Protein AF-A0A1A8QJS5-F1 (afdb_monomer_lite)

Secondary structure (DSSP, 8-state):
-TTSTT--TT----EEE--EEEE--SSS-B--SS-GGGPEEETTTTEEESBS-SEEEEEEETTT--EEEEEEE--B----SEESTTPPP--BGGGTB--B-TTEEEEE-TTSTT-EEE-TTPPSS-EEEEEEESTT--S--S-STTSB-

Sequence (149 aa):
SAYHPSVSDLDYRVLLRFPQRVKNQGTADFLPIKPRYEWEWHSCHQHYHSMEAFSNYDLLDISTGQKVAEGHKASFCLEDTSCDPGVRRRFACTAHTQGLGPGCYDTYHANIDCQWIDITDVPPGDYILKVTVNPSQLVQESDFSNNEL

Organism: NCBI:txid451742

Radius of gyration: 16.81 Å; chains: 1; bounding box: 41×31×54 Å

Structure (mmCIF, N/CA/C/O backbone):
data_AF-A0A1A8QJS5-F1
#
_entry.id   AF-A0A1A8QJS5-F1
#
loop_
_atom_site.group_PDB
_atom_site.id
_atom_site.type_symbol
_atom_site.label_atom_id
_atom_site.label_alt_id
_atom_site.label_comp_id
_atom_site.label_asym_id
_atom_site.label_entity_id
_atom_site.label_seq_id
_atom_site.pdbx_PDB_ins_code
_atom_site.Cartn_x
_atom_site.Cartn_y
_atom_site.Cartn_z
_atom_site.occupancy
_atom_site.B_iso_or_equiv
_atom_site.auth_seq_id
_atom_site.auth_comp_id
_atom_site.auth_asym_id
_atom_site.auth_atom_id
_atom_site.pdbx_PDB_model_num
ATOM 1 N N . SER A 1 1 ? -5.144 -3.805 24.467 1.00 51.84 1 SER A N 1
ATOM 2 C CA . SER A 1 1 ? -3.978 -3.649 23.566 1.00 51.84 1 SER A CA 1
ATOM 3 C C . SER A 1 1 ? -3.015 -4.823 23.690 1.00 51.84 1 SER A C 1
ATOM 5 O O . SER A 1 1 ? -2.660 -5.200 24.802 1.00 51.84 1 SER A O 1
ATOM 7 N N . ALA A 1 2 ? -2.566 -5.380 22.558 1.00 54.47 2 ALA A N 1
ATOM 8 C CA . ALA A 1 2 ? -1.638 -6.521 22.476 1.00 54.47 2 ALA A CA 1
ATOM 9 C C . ALA A 1 2 ? -0.246 -6.265 23.097 1.00 54.47 2 ALA A C 1
ATOM 11 O O . ALA A 1 2 ? 0.527 -7.198 23.288 1.00 54.47 2 ALA A O 1
ATOM 12 N N . TYR A 1 3 ? 0.065 -5.009 23.423 1.00 55.19 3 TYR A N 1
ATOM 13 C CA . TYR A 1 3 ? 1.300 -4.606 24.101 1.00 55.19 3 TYR A CA 1
ATOM 14 C C . TYR A 1 3 ? 1.136 -4.480 25.620 1.00 55.19 3 TYR A C 1
ATOM 16 O O . TYR A 1 3 ? 2.059 -4.044 26.308 1.00 55.19 3 TYR A O 1
ATOM 24 N N . HIS A 1 4 ? -0.039 -4.819 26.160 1.00 57.97 4 HIS A N 1
ATOM 25 C CA . HIS A 1 4 ? -0.268 -4.742 27.593 1.00 57.97 4 HIS A CA 1
ATOM 26 C C . HIS A 1 4 ? 0.385 -5.947 28.294 1.00 57.97 4 HIS A C 1
ATOM 28 O O . HIS A 1 4 ? 0.189 -7.082 27.867 1.00 57.97 4 HIS A O 1
ATOM 34 N N . PRO A 1 5 ? 1.123 -5.753 29.398 1.00 54.19 5 PRO A N 1
ATOM 35 C CA . PRO A 1 5 ? 1.849 -6.831 30.083 1.00 54.19 5 PRO A CA 1
ATOM 36 C C . PRO A 1 5 ? 0.957 -7.901 30.747 1.00 54.19 5 PRO A C 1
ATOM 38 O O . PRO A 1 5 ? 1.471 -8.802 31.400 1.00 54.19 5 PRO A O 1
ATOM 41 N N . SER A 1 6 ? -0.367 -7.810 30.604 1.00 63.56 6 SER A N 1
ATOM 42 C CA . SER A 1 6 ? -1.361 -8.701 31.213 1.00 63.56 6 SER A CA 1
ATOM 43 C C . SER A 1 6 ? -2.110 -9.576 30.202 1.00 63.56 6 SER A C 1
ATOM 45 O O . SER A 1 6 ? -3.181 -10.074 30.539 1.00 63.56 6 SER A O 1
ATOM 47 N N . VAL A 1 7 ? -1.599 -9.721 28.974 1.00 58.59 7 VAL A N 1
ATOM 48 C CA . VAL A 1 7 ? -2.242 -10.551 27.945 1.00 58.59 7 VAL A CA 1
ATOM 49 C C . VAL A 1 7 ? -2.188 -12.026 28.355 1.00 58.59 7 VAL A C 1
ATOM 51 O O . VAL A 1 7 ? -1.112 -12.556 28.637 1.00 58.59 7 VAL A O 1
ATOM 54 N N . SER A 1 8 ? -3.351 -12.672 28.413 1.00 63.12 8 SER A N 1
ATOM 55 C CA . SER A 1 8 ? -3.504 -14.097 28.730 1.00 63.12 8 SER A CA 1
ATOM 56 C C . SER A 1 8 ? -3.764 -14.923 27.464 1.00 63.12 8 SER A C 1
ATOM 58 O O . SER A 1 8 ? -4.271 -14.396 26.478 1.00 63.12 8 SER A O 1
ATOM 60 N N . ASP A 1 9 ? -3.502 -16.236 27.494 1.00 59.94 9 ASP A N 1
ATOM 61 C CA . ASP A 1 9 ? -3.798 -17.159 26.375 1.00 59.94 9 ASP A CA 1
ATOM 62 C C . ASP A 1 9 ? -5.302 -17.247 26.007 1.00 59.94 9 ASP A C 1
ATOM 64 O O . ASP A 1 9 ? -5.668 -17.905 25.033 1.00 59.94 9 ASP A O 1
ATOM 68 N N . LEU A 1 10 ? -6.188 -16.605 26.781 1.00 64.75 10 LEU A N 1
ATOM 69 C CA . LEU A 1 10 ? -7.635 -16.535 26.542 1.00 64.75 10 LEU A CA 1
ATOM 70 C C . LEU A 1 10 ? -8.083 -15.221 25.878 1.00 64.75 10 LEU A C 1
ATOM 72 O O . LEU A 1 10 ? -9.277 -15.053 25.613 1.00 64.75 10 LEU A O 1
ATOM 76 N N . ASP A 1 11 ? -7.163 -14.298 25.600 1.00 73.12 11 ASP A N 1
ATOM 77 C CA . ASP A 1 11 ? -7.503 -13.010 25.002 1.00 73.12 11 ASP A CA 1
ATOM 78 C C . ASP A 1 11 ? -7.728 -13.161 23.491 1.00 73.12 11 ASP A C 1
ATOM 80 O O . ASP A 1 11 ? -6.882 -13.660 22.746 1.00 73.12 11 ASP A O 1
ATOM 84 N N . TYR A 1 12 ? -8.892 -12.718 23.017 1.00 81.00 12 TYR A N 1
ATOM 85 C CA . TYR A 1 12 ? -9.216 -12.702 21.594 1.00 81.00 12 TYR A CA 1
ATOM 86 C C . TYR A 1 12 ? -8.806 -11.370 20.964 1.00 81.00 12 TYR A C 1
ATOM 88 O O . TYR A 1 12 ? -8.886 -10.316 21.592 1.00 81.00 12 TYR A O 1
ATOM 96 N N . ARG A 1 13 ? -8.403 -11.416 19.690 1.00 85.88 13 ARG A N 1
ATOM 97 C CA . ARG A 1 13 ? -8.164 -10.218 18.879 1.00 85.88 13 ARG A CA 1
ATOM 98 C C . ARG A 1 13 ? -9.210 -10.084 17.792 1.00 85.88 13 ARG A C 1
ATOM 100 O O . ARG A 1 13 ? -9.532 -11.063 17.117 1.00 85.88 13 ARG A O 1
ATOM 107 N N . VAL A 1 14 ? -9.692 -8.866 17.588 1.00 90.12 14 VAL A N 1
ATOM 108 C CA . VAL A 1 14 ? -10.602 -8.533 16.491 1.00 90.12 14 VAL A CA 1
ATOM 109 C C . VAL A 1 14 ? -9.788 -7.833 15.410 1.00 90.12 14 VAL A C 1
ATOM 111 O O . VAL A 1 14 ? -9.277 -6.738 15.619 1.00 90.12 14 VAL A O 1
ATOM 114 N N . LEU A 1 15 ? -9.624 -8.488 14.260 1.00 90.12 15 LEU A N 1
ATOM 115 C CA . LEU A 1 15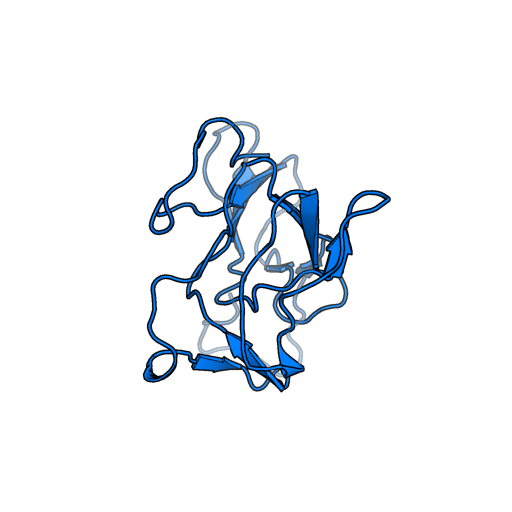 ? -8.777 -8.001 13.170 1.00 90.12 15 LEU A CA 1
ATOM 116 C C . LEU A 1 15 ? -9.636 -7.613 11.966 1.00 90.12 15 LEU A C 1
ATOM 118 O O . LEU A 1 15 ? -10.255 -8.475 11.338 1.00 90.12 15 LEU A O 1
ATOM 122 N N . LEU A 1 16 ? -9.632 -6.329 11.613 1.00 91.88 16 LEU A N 1
ATOM 123 C CA . LEU A 1 16 ? -10.244 -5.838 10.384 1.00 91.88 16 LEU A CA 1
ATOM 124 C C . LEU A 1 16 ? -9.326 -6.167 9.204 1.00 91.88 16 LEU A C 1
ATOM 126 O O . LEU A 1 16 ? -8.344 -5.469 8.956 1.00 91.88 16 LEU A O 1
ATOM 130 N N . ARG A 1 17 ? -9.636 -7.252 8.491 1.00 90.69 17 ARG A N 1
ATOM 131 C CA . ARG A 1 17 ? -8.894 -7.724 7.312 1.00 90.69 17 ARG A CA 1
ATOM 132 C C . ARG A 1 17 ? -9.524 -7.202 6.024 1.00 90.69 17 ARG A C 1
ATOM 134 O O . ARG A 1 17 ? -10.741 -7.258 5.868 1.00 90.69 17 ARG A O 1
ATOM 141 N N . PHE A 1 18 ? -8.700 -6.775 5.073 1.00 90.12 18 PHE A N 1
ATOM 142 C CA . PHE A 1 18 ? -9.148 -6.305 3.758 1.00 90.12 18 PHE A CA 1
ATOM 143 C C . PHE A 1 18 ? -8.062 -6.523 2.696 1.00 90.12 18 PHE A C 1
ATOM 145 O O . PHE A 1 18 ? -6.876 -6.525 3.028 1.00 90.12 18 PHE A O 1
ATOM 152 N N . PRO A 1 19 ? -8.427 -6.736 1.421 1.00 90.12 19 PRO A N 1
ATOM 153 C CA . PRO A 1 19 ? -7.446 -6.812 0.351 1.00 90.12 19 PRO A CA 1
ATOM 154 C C . PRO A 1 19 ? -6.949 -5.413 -0.033 1.00 90.12 19 PRO A C 1
ATOM 156 O O . PRO A 1 19 ? -7.696 -4.439 0.030 1.00 90.12 19 PRO A O 1
ATOM 159 N N . GLN A 1 20 ? -5.716 -5.331 -0.514 1.00 89.94 20 GLN A N 1
ATOM 160 C CA . GLN A 1 20 ? -5.149 -4.132 -1.123 1.00 89.94 20 GLN A CA 1
ATOM 161 C C . GLN A 1 20 ? -4.676 -4.470 -2.532 1.00 89.94 20 GLN A C 1
ATOM 163 O O . GLN A 1 20 ? -4.078 -5.5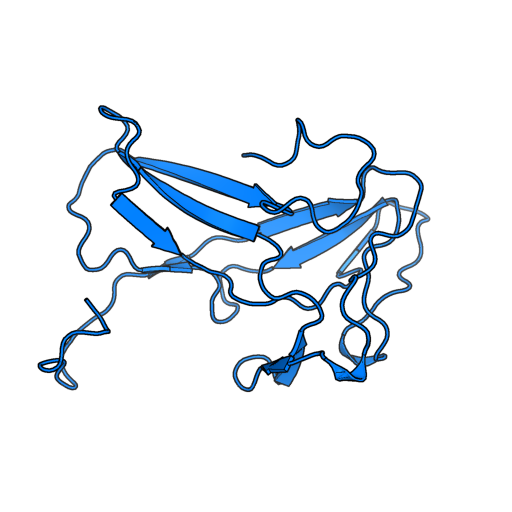18 -2.763 1.00 89.94 20 GLN A O 1
ATOM 168 N N . ARG A 1 21 ? -4.916 -3.566 -3.479 1.00 92.31 21 ARG A N 1
ATOM 169 C CA . ARG A 1 21 ? -4.372 -3.667 -4.831 1.00 92.31 21 ARG A CA 1
ATOM 170 C C . ARG A 1 21 ? -3.836 -2.309 -5.251 1.00 92.31 21 ARG A C 1
ATOM 172 O O . ARG A 1 21 ? -4.614 -1.374 -5.401 1.00 92.31 21 ARG A O 1
ATOM 179 N N . VAL A 1 22 ? -2.528 -2.220 -5.455 1.00 93.62 22 VAL A N 1
ATOM 180 C CA . VAL A 1 22 ? -1.845 -0.999 -5.896 1.00 93.62 22 VAL A CA 1
ATOM 181 C C . VAL A 1 22 ? -1.445 -1.162 -7.353 1.00 93.62 22 VAL A C 1
ATOM 183 O O . VAL A 1 22 ? -0.918 -2.202 -7.733 1.00 93.62 22 VAL A O 1
ATOM 186 N N . LYS A 1 23 ? -1.717 -0.154 -8.184 1.00 96.12 23 LYS A N 1
ATOM 187 C CA . LYS A 1 23 ? -1.333 -0.136 -9.600 1.00 96.12 23 LYS A CA 1
ATOM 188 C C . LYS A 1 23 ? -0.218 0.878 -9.805 1.00 96.12 23 LYS A C 1
ATOM 190 O O . LYS A 1 23 ? -0.391 2.029 -9.422 1.00 96.12 23 LYS A O 1
ATOM 195 N N . ASN A 1 24 ? 0.839 0.505 -10.521 1.00 97.12 24 ASN A N 1
ATOM 196 C CA . ASN A 1 24 ? 1.728 1.510 -11.092 1.00 97.12 24 ASN A CA 1
ATOM 197 C C . ASN A 1 24 ? 1.088 2.075 -12.372 1.00 97.12 24 ASN A C 1
ATOM 199 O O . ASN A 1 24 ? 1.083 1.438 -13.430 1.00 97.12 24 ASN A O 1
ATOM 203 N N . GLN A 1 25 ? 0.488 3.259 -12.239 1.00 96.88 25 GLN A N 1
ATOM 204 C CA . GLN A 1 25 ? -0.105 4.029 -13.340 1.00 96.88 25 GLN A CA 1
ATOM 205 C C . GLN A 1 25 ? 0.904 4.954 -14.038 1.00 96.88 25 GLN A C 1
ATOM 207 O O . GLN A 1 25 ? 0.560 5.580 -15.040 1.00 96.88 25 GLN A O 1
ATOM 212 N N . GLY A 1 26 ? 2.127 5.045 -13.514 1.00 96.25 26 GLY A N 1
ATOM 213 C CA . GLY A 1 26 ? 3.202 5.841 -14.081 1.00 96.25 26 GLY A CA 1
ATOM 214 C C . GLY A 1 26 ? 3.842 5.190 -15.306 1.00 96.25 26 GLY A C 1
ATOM 215 O O . GLY A 1 26 ? 3.401 4.164 -15.825 1.00 96.25 26 GLY A O 1
ATOM 216 N N . THR A 1 27 ? 4.918 5.813 -15.780 1.00 96.69 27 THR A N 1
ATOM 217 C CA . THR A 1 27 ? 5.647 5.398 -16.990 1.00 96.69 27 THR A CA 1
ATOM 218 C C . THR A 1 27 ? 6.990 4.728 -16.698 1.00 96.69 27 THR A C 1
ATOM 220 O O . THR A 1 27 ? 7.637 4.239 -17.623 1.00 96.69 27 THR A O 1
ATOM 223 N N . ALA A 1 28 ? 7.405 4.683 -15.430 1.00 96.50 28 ALA A N 1
ATOM 224 C CA . ALA A 1 28 ? 8.667 4.107 -14.977 1.00 96.50 28 ALA A CA 1
ATOM 225 C C . ALA A 1 28 ? 8.444 3.077 -13.863 1.00 96.50 28 ALA A C 1
ATOM 227 O O . ALA A 1 28 ? 7.390 3.048 -13.228 1.00 96.50 28 ALA A O 1
ATOM 228 N N . ASP A 1 29 ? 9.445 2.228 -13.638 1.00 96.00 29 ASP A N 1
ATOM 229 C CA . ASP A 1 29 ? 9.412 1.221 -12.580 1.00 96.00 29 ASP A CA 1
ATOM 230 C C . ASP A 1 29 ? 9.371 1.896 -11.213 1.00 96.00 29 ASP A C 1
ATOM 232 O O . ASP A 1 29 ? 10.199 2.755 -10.910 1.00 96.00 29 ASP A O 1
ATOM 236 N N . PHE 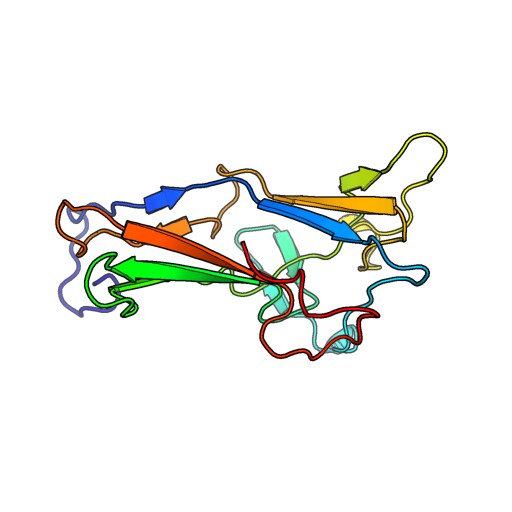A 1 30 ? 8.435 1.469 -10.372 1.00 94.50 30 PHE A N 1
ATOM 237 C CA . PHE A 1 30 ? 8.457 1.818 -8.963 1.00 94.50 30 PHE A CA 1
ATOM 238 C C . PHE A 1 30 ? 9.446 0.876 -8.276 1.00 94.50 30 PHE A C 1
ATOM 240 O O . PHE A 1 30 ? 9.199 -0.329 -8.178 1.00 94.50 30 PHE A O 1
ATOM 247 N N . LEU A 1 31 ? 10.594 1.407 -7.860 1.00 92.44 31 LEU A N 1
ATOM 248 C CA . LEU A 1 31 ? 11.689 0.632 -7.283 1.00 92.44 31 LEU A CA 1
ATOM 249 C C . LEU A 1 31 ? 11.902 1.006 -5.812 1.00 92.44 31 LEU A C 1
ATOM 251 O O . LEU A 1 31 ? 11.803 2.183 -5.459 1.00 92.44 31 LEU A O 1
ATOM 255 N N . PRO A 1 32 ? 12.244 0.033 -4.953 1.00 87.31 32 PRO A N 1
ATOM 256 C CA . PRO A 1 32 ? 12.597 0.326 -3.574 1.00 87.31 32 PRO A CA 1
ATOM 257 C C . PRO A 1 32 ? 13.896 1.134 -3.503 1.00 87.31 32 PRO A C 1
ATOM 259 O O . PRO A 1 32 ? 14.841 0.884 -4.251 1.00 87.31 32 PRO A O 1
ATOM 262 N N . ILE A 1 33 ? 13.963 2.078 -2.564 1.00 84.69 33 ILE A N 1
ATOM 263 C CA . ILE A 1 33 ? 15.166 2.900 -2.345 1.00 84.69 33 ILE A CA 1
ATOM 264 C C . ILE A 1 33 ? 16.223 2.157 -1.545 1.00 84.69 33 ILE A C 1
ATOM 266 O O . ILE A 1 33 ? 17.416 2.344 -1.790 1.00 84.69 33 ILE A O 1
ATOM 270 N N . LYS A 1 34 ? 15.797 1.330 -0.578 1.00 82.38 34 LYS A N 1
ATOM 271 C CA . LYS A 1 34 ? 16.735 0.585 0.258 1.00 82.38 34 LYS A CA 1
ATOM 272 C C . LYS A 1 34 ? 17.538 -0.360 -0.642 1.00 82.38 34 LYS A C 1
ATOM 274 O O . LYS A 1 34 ? 16.941 -1.159 -1.378 1.00 82.38 34 LYS A O 1
ATOM 279 N N . PRO A 1 35 ? 18.878 -0.303 -0.604 1.00 83.75 35 PRO A N 1
ATOM 280 C CA . PRO A 1 35 ? 19.695 -1.261 -1.320 1.00 83.75 35 PRO A CA 1
ATOM 281 C C . PRO A 1 35 ? 19.450 -2.663 -0.759 1.00 83.75 35 PRO A C 1
ATOM 283 O O . PRO A 1 35 ? 19.084 -2.840 0.400 1.00 83.75 35 PRO A O 1
ATOM 286 N N . ARG A 1 36 ? 19.679 -3.689 -1.582 1.00 82.00 36 ARG A N 1
ATOM 287 C CA . ARG A 1 36 ? 19.307 -5.076 -1.254 1.00 82.00 36 ARG A CA 1
ATOM 288 C C . ARG A 1 36 ? 19.874 -5.601 0.073 1.00 82.00 36 ARG A C 1
ATOM 290 O O . ARG A 1 36 ? 19.261 -6.469 0.681 1.00 82.00 36 ARG A O 1
ATOM 297 N N . TYR A 1 37 ? 21.030 -5.109 0.515 1.00 83.75 37 TYR A N 1
ATOM 298 C CA . TYR A 1 37 ? 21.642 -5.529 1.781 1.00 83.75 37 TYR A CA 1
ATOM 299 C C . TYR A 1 37 ? 20.933 -4.959 3.028 1.00 83.75 37 TYR A C 1
ATOM 301 O O . TYR A 1 37 ? 21.206 -5.426 4.128 1.00 83.75 37 TYR A O 1
ATOM 309 N N . GLU A 1 38 ? 20.027 -3.989 2.862 1.00 85.25 38 GLU A N 1
ATOM 310 C CA . GLU A 1 38 ? 19.176 -3.409 3.918 1.00 85.25 38 GLU A CA 1
ATOM 311 C C . GLU A 1 38 ? 17.752 -3.980 3.904 1.00 85.25 38 GLU A C 1
ATOM 313 O O . GLU A 1 38 ? 16.893 -3.523 4.655 1.00 85.25 38 GLU A O 1
ATOM 318 N N . TRP A 1 39 ? 17.463 -4.950 3.031 1.00 85.56 39 TRP A N 1
ATOM 319 C CA . TRP A 1 39 ? 16.149 -5.584 2.997 1.00 85.56 39 TRP A CA 1
ATOM 320 C C . TRP A 1 39 ? 15.975 -6.509 4.198 1.00 85.56 39 TRP A C 1
ATOM 322 O O . TRP A 1 39 ? 16.848 -7.319 4.517 1.00 85.56 39 TRP A O 1
ATOM 332 N N . GLU A 1 40 ? 14.810 -6.431 4.828 1.00 83.81 40 GLU A N 1
ATOM 333 C CA . GLU A 1 40 ? 14.507 -7.181 6.043 1.00 83.81 40 GLU A CA 1
ATOM 334 C C . GLU A 1 40 ? 13.776 -8.478 5.698 1.00 83.81 40 GLU A C 1
ATOM 336 O O . GLU A 1 40 ? 12.841 -8.493 4.896 1.00 83.81 40 GLU A O 1
ATOM 341 N N . TRP A 1 41 ? 14.221 -9.596 6.272 1.00 80.25 41 TRP A N 1
ATOM 342 C CA . TRP A 1 41 ? 13.551 -10.882 6.095 1.00 80.25 41 TRP A CA 1
ATOM 343 C C . TRP A 1 41 ? 12.322 -10.963 6.995 1.00 80.25 41 TRP A C 1
ATOM 345 O O . TRP A 1 41 ? 12.441 -10.861 8.216 1.00 80.25 41 TRP A O 1
ATOM 355 N N . HIS A 1 42 ? 11.156 -11.226 6.409 1.00 75.75 42 HIS A N 1
ATOM 356 C CA . HIS A 1 42 ? 9.919 -11.347 7.165 1.00 75.75 42 HIS A CA 1
ATOM 357 C C . HIS A 1 42 ? 9.524 -12.816 7.330 1.00 75.75 42 HIS A C 1
ATOM 359 O O . HIS A 1 42 ? 9.057 -13.472 6.395 1.00 75.75 42 HIS A O 1
ATOM 365 N N . SER A 1 43 ? 9.699 -13.349 8.542 1.00 71.31 43 SER A N 1
ATOM 366 C CA . SER A 1 43 ? 9.474 -14.769 8.846 1.00 71.31 43 SER A CA 1
ATOM 367 C C . SER A 1 43 ? 8.028 -15.218 8.617 1.00 71.31 43 SER A C 1
ATOM 369 O O . SER A 1 43 ? 7.816 -16.359 8.211 1.00 71.31 43 SER A O 1
ATOM 371 N N . CYS A 1 44 ? 7.040 -14.338 8.790 1.00 68.44 44 CYS A N 1
ATOM 372 C CA . CYS A 1 44 ? 5.639 -14.678 8.525 1.00 68.44 44 CYS A CA 1
ATOM 373 C C . CYS A 1 44 ? 5.374 -14.934 7.033 1.00 68.44 44 CYS A C 1
ATOM 375 O O . CYS A 1 44 ? 4.508 -15.731 6.693 1.00 68.44 44 CYS A O 1
ATOM 377 N N . HIS A 1 45 ? 6.118 -14.278 6.133 1.00 72.19 45 HIS A N 1
ATOM 378 C CA . HIS A 1 45 ? 5.855 -14.316 4.684 1.00 72.19 45 HIS A CA 1
ATOM 379 C C . HIS A 1 45 ? 6.934 -15.052 3.883 1.00 72.19 45 HIS A C 1
ATOM 381 O O . HIS A 1 45 ? 6.764 -15.271 2.686 1.00 72.19 45 HIS A O 1
ATOM 387 N N . GLN A 1 46 ? 8.026 -15.458 4.540 1.00 79.19 46 GLN A N 1
ATOM 388 C CA . GLN A 1 46 ? 9.124 -16.223 3.944 1.00 79.19 46 GLN A CA 1
ATOM 389 C C . GLN A 1 46 ? 9.743 -15.533 2.713 1.00 79.19 46 GLN A C 1
ATOM 391 O O . GLN A 1 46 ? 10.131 -16.187 1.743 1.00 79.19 46 GLN A O 1
ATOM 396 N N . HIS A 1 47 ? 9.845 -14.201 2.750 1.00 80.38 47 HIS A N 1
ATOM 397 C CA . HIS A 1 47 ? 10.564 -13.409 1.756 1.00 80.38 47 HIS A CA 1
ATOM 398 C C . HIS A 1 47 ? 11.139 -12.121 2.361 1.00 80.38 47 HIS A C 1
ATOM 400 O O . HIS A 1 47 ? 10.806 -11.726 3.480 1.00 80.38 47 HIS A O 1
ATOM 406 N N . TYR A 1 48 ? 12.014 -11.463 1.601 1.00 83.19 48 TYR A N 1
ATOM 407 C CA . TYR A 1 48 ? 12.531 -10.142 1.945 1.00 83.19 48 TYR A CA 1
ATOM 408 C C . TYR A 1 48 ? 11.510 -9.054 1.648 1.00 83.19 48 TYR A C 1
ATOM 410 O O . TYR A 1 48 ? 10.795 -9.125 0.649 1.00 83.19 48 TYR A O 1
ATOM 418 N N . HIS A 1 49 ? 11.517 -8.005 2.453 1.00 84.88 49 HIS A N 1
ATOM 419 C CA . HIS A 1 49 ? 10.796 -6.785 2.169 1.00 84.88 49 HIS A CA 1
ATOM 420 C C . HIS A 1 49 ? 11.764 -5.643 1.869 1.00 84.88 49 HIS A C 1
ATOM 422 O O . HIS A 1 49 ? 12.760 -5.441 2.567 1.00 84.88 49 HIS A O 1
ATOM 428 N N . SER A 1 50 ? 11.466 -4.898 0.809 1.00 81.06 50 SER A N 1
ATOM 429 C CA . SER A 1 50 ? 12.341 -3.843 0.287 1.00 81.06 50 SER A CA 1
ATOM 430 C C . SER A 1 50 ? 11.934 -2.432 0.722 1.00 81.06 50 SER A C 1
ATOM 432 O O . SER A 1 50 ? 12.656 -1.464 0.477 1.00 81.06 50 SER A O 1
ATOM 434 N N . MET A 1 51 ? 10.797 -2.319 1.409 1.00 79.19 51 MET A N 1
ATOM 435 C CA . MET A 1 51 ? 10.293 -1.092 2.014 1.00 79.19 51 MET A CA 1
ATOM 436 C C . MET A 1 51 ? 9.752 -1.379 3.412 1.00 79.19 51 MET A C 1
ATOM 438 O O . MET A 1 51 ? 9.090 -2.392 3.629 1.00 79.19 51 MET A O 1
ATOM 442 N N . GLU A 1 52 ? 10.011 -0.454 4.332 1.00 70.62 52 GLU A N 1
ATOM 443 C CA . GLU A 1 52 ? 9.538 -0.499 5.721 1.00 70.62 52 GLU A CA 1
ATOM 444 C C . GLU A 1 52 ? 8.055 -0.118 5.831 1.00 70.62 52 GLU A C 1
ATOM 446 O O . GLU A 1 52 ? 7.298 -0.751 6.551 1.00 70.62 52 GLU A O 1
ATOM 451 N N . ALA A 1 53 ? 7.595 0.852 5.037 1.00 72.50 53 ALA A N 1
ATOM 452 C CA . ALA A 1 53 ? 6.179 1.193 4.935 1.00 72.50 53 ALA A CA 1
ATOM 453 C C . ALA A 1 53 ? 5.818 1.491 3.477 1.00 72.50 53 ALA A C 1
ATOM 455 O O . ALA A 1 53 ? 6.101 2.571 2.959 1.00 72.50 53 ALA A O 1
ATOM 456 N N . PHE A 1 54 ? 5.205 0.523 2.794 1.00 81.38 54 PHE A N 1
ATOM 457 C CA . PHE A 1 54 ? 4.629 0.758 1.464 1.00 81.38 54 PHE A CA 1
ATOM 458 C C . PHE A 1 54 ? 3.232 1.373 1.558 1.00 81.38 54 PHE A C 1
ATOM 460 O O . PHE A 1 54 ? 2.864 2.174 0.706 1.00 81.38 54 PHE A O 1
ATOM 467 N N . SER A 1 55 ? 2.462 1.051 2.602 1.00 86.50 55 SER A N 1
ATOM 468 C CA . SER A 1 55 ? 1.185 1.707 2.870 1.00 86.50 55 SER A CA 1
ATOM 469 C C . SER A 1 55 ? 0.845 1.760 4.354 1.00 86.50 55 SER A C 1
ATOM 471 O O . SER A 1 55 ? 1.131 0.809 5.084 1.00 86.50 55 SER A O 1
ATOM 473 N N . ASN A 1 56 ? 0.162 2.830 4.754 1.00 88.62 56 ASN A N 1
ATOM 474 C CA . ASN A 1 56 ? -0.429 2.992 6.080 1.00 88.62 56 ASN A CA 1
ATOM 475 C C . ASN A 1 56 ? -1.930 2.720 6.034 1.00 88.62 56 ASN A C 1
ATOM 477 O O . ASN A 1 56 ? -2.597 3.091 5.063 1.00 88.62 56 ASN A O 1
ATOM 481 N N . TYR A 1 57 ? -2.445 2.091 7.092 1.00 90.38 57 TYR A N 1
ATOM 482 C CA . TYR A 1 57 ? -3.865 1.822 7.268 1.00 90.38 57 TYR A CA 1
ATOM 483 C C . TYR A 1 57 ? -4.353 2.508 8.537 1.00 90.38 57 TYR A C 1
ATOM 485 O O . TYR A 1 57 ? -4.011 2.098 9.645 1.00 90.38 57 TYR A O 1
ATOM 493 N N . ASP A 1 58 ? -5.186 3.522 8.374 1.00 93.12 58 ASP A N 1
ATOM 494 C CA . ASP A 1 58 ? -5.753 4.263 9.489 1.00 93.12 58 ASP A CA 1
AT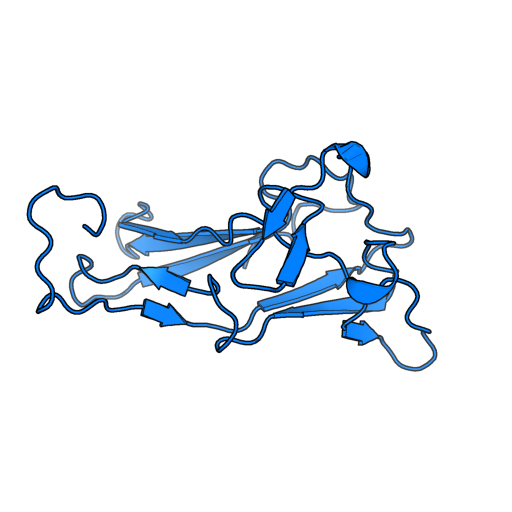OM 495 C C . ASP A 1 58 ? -7.254 3.995 9.575 1.00 93.12 58 ASP A C 1
ATOM 497 O O . ASP A 1 58 ? -7.964 3.987 8.567 1.00 93.12 58 ASP A O 1
ATOM 501 N N . LEU A 1 59 ? -7.751 3.798 10.794 1.00 95.56 59 LEU A N 1
ATOM 502 C CA . LEU A 1 59 ? -9.177 3.835 11.081 1.00 95.56 59 LEU A CA 1
ATOM 503 C C . LEU A 1 59 ? -9.485 5.175 11.746 1.00 95.56 59 LEU A C 1
ATOM 505 O O . LEU A 1 59 ? -8.946 5.476 12.814 1.00 95.56 59 LEU A O 1
ATOM 509 N N . LEU A 1 60 ? -10.322 5.985 11.105 1.00 96.75 60 LEU A N 1
ATOM 510 C CA . LEU A 1 60 ? -10.676 7.324 11.562 1.00 96.75 60 LEU A CA 1
ATOM 511 C C . LEU A 1 60 ? -12.119 7.347 12.064 1.00 96.75 60 LEU A C 1
ATOM 513 O O . LEU A 1 60 ? -13.011 6.784 11.432 1.00 96.75 60 LEU A O 1
ATOM 517 N N . ASP A 1 61 ? -12.361 8.025 13.178 1.00 95.88 61 ASP A N 1
ATOM 518 C CA . ASP A 1 61 ? -13.713 8.317 13.651 1.00 95.88 61 ASP A CA 1
ATOM 519 C C . ASP A 1 61 ? -14.420 9.280 12.686 1.00 95.88 61 ASP A C 1
ATOM 521 O O . ASP A 1 61 ? -13.874 10.329 12.340 1.00 95.88 61 ASP A O 1
ATOM 525 N N . ILE A 1 62 ? -15.638 8.943 12.246 1.00 96.19 62 ILE A N 1
ATOM 526 C CA . ILE A 1 62 ? -16.344 9.729 11.221 1.00 96.19 62 ILE A CA 1
ATOM 527 C C . ILE A 1 62 ? -16.713 11.142 11.695 1.00 96.19 62 ILE A C 1
ATOM 529 O O . ILE A 1 62 ? -16.834 12.059 10.883 1.00 96.19 62 ILE A O 1
ATOM 533 N N . SER A 1 63 ? -16.910 11.328 13.003 1.00 95.81 63 SER A N 1
ATOM 534 C CA . SER A 1 63 ? -17.405 12.584 13.570 1.00 95.81 63 SER A CA 1
ATOM 535 C C . SER A 1 63 ? -16.288 13.592 13.832 1.00 95.81 63 SER A C 1
ATOM 537 O O . SER A 1 63 ? -16.475 14.795 13.655 1.00 95.81 63 SER A O 1
ATOM 539 N N . THR A 1 64 ? -15.118 13.099 14.232 1.00 95.75 64 THR A N 1
ATOM 540 C CA . THR A 1 64 ? -13.958 13.910 14.616 1.00 95.75 64 THR A CA 1
ATOM 541 C C . THR A 1 64 ? -12.851 13.904 13.566 1.00 95.75 64 THR A C 1
ATOM 543 O O . THR A 1 64 ? -11.987 14.780 13.589 1.00 95.75 64 THR A O 1
ATOM 546 N N . GLY A 1 65 ? -12.838 12.914 12.669 1.00 94.25 65 GLY A N 1
ATOM 547 C CA . GLY A 1 65 ? -11.737 12.650 11.743 1.00 94.25 65 GLY A CA 1
ATOM 548 C C . GLY A 1 65 ? -10.454 12.168 12.428 1.00 94.25 65 GLY A C 1
ATOM 549 O O . GLY A 1 65 ? -9.416 12.070 11.773 1.00 94.25 65 GLY A O 1
ATOM 550 N N . GLN A 1 66 ? -10.481 11.896 13.737 1.00 95.12 66 GLN A N 1
ATOM 551 C CA . GLN A 1 66 ? -9.298 11.475 14.481 1.00 95.12 66 GLN A CA 1
ATOM 552 C C . GLN A 1 66 ? -9.014 9.988 14.286 1.00 95.12 66 GLN A C 1
ATOM 554 O O . GLN A 1 66 ? -9.927 9.166 14.226 1.00 95.12 66 GLN A O 1
ATOM 559 N N . LYS A 1 67 ? -7.725 9.642 14.237 1.00 94.31 67 LYS A N 1
ATOM 560 C CA . LYS A 1 67 ? -7.267 8.254 14.192 1.00 94.31 67 LYS A CA 1
ATOM 561 C C . LYS A 1 67 ? -7.608 7.546 15.505 1.00 94.31 67 LYS A C 1
ATOM 563 O O . LYS A 1 67 ? -7.165 7.983 16.565 1.00 94.31 67 LYS A O 1
ATOM 568 N N . VAL A 1 68 ? -8.370 6.458 15.421 1.00 94.94 68 VAL A N 1
ATOM 569 C CA . VAL A 1 68 ? -8.776 5.627 16.571 1.00 94.94 68 VAL A CA 1
ATOM 570 C C . VAL A 1 68 ? -8.069 4.279 16.612 1.00 94.94 68 VAL A C 1
ATOM 572 O O . VAL A 1 68 ? -7.922 3.693 17.680 1.00 94.94 68 VAL A O 1
ATOM 575 N N . ALA A 1 69 ? -7.606 3.797 15.462 1.00 92.62 69 ALA A N 1
ATOM 576 C CA . ALA A 1 69 ? -6.739 2.638 15.361 1.00 92.62 69 ALA A CA 1
ATOM 577 C C . ALA A 1 69 ? -5.806 2.801 14.166 1.00 92.62 69 ALA A C 1
ATOM 579 O O . ALA A 1 69 ? -6.126 3.475 13.186 1.00 92.62 69 ALA A O 1
ATOM 580 N N . GLU A 1 70 ? -4.654 2.158 14.263 1.00 86.44 70 GLU A N 1
ATOM 581 C CA . GLU A 1 70 ? -3.656 2.115 13.210 1.00 86.44 70 GLU A CA 1
ATOM 582 C C . GLU A 1 70 ? -3.302 0.658 12.960 1.00 86.44 70 GLU A C 1
ATOM 584 O O . GLU A 1 70 ? -3.047 -0.118 13.884 1.00 86.44 70 GLU A O 1
ATOM 589 N N . GLY A 1 71 ? -3.331 0.279 11.694 1.00 74.69 71 GLY A N 1
ATOM 590 C CA . GLY A 1 71 ? -2.696 -0.926 11.216 1.00 74.69 71 GLY A CA 1
ATOM 591 C C . GLY A 1 71 ? -1.447 -0.527 10.464 1.00 74.69 71 GLY A C 1
ATOM 592 O O . GLY A 1 71 ? -1.445 0.398 9.652 1.00 74.69 71 GLY A O 1
ATOM 593 N N . HIS A 1 72 ? -0.389 -1.287 10.680 1.00 64.62 72 HIS A N 1
ATOM 594 C CA . HIS A 1 72 ? 0.752 -1.241 9.794 1.00 64.62 72 HIS A CA 1
ATOM 595 C C . HIS A 1 72 ? 0.817 -2.556 9.059 1.00 64.62 72 HIS A C 1
ATOM 597 O O . HIS A 1 72 ? 0.893 -3.623 9.673 1.00 64.62 72 HIS A O 1
ATOM 603 N N . LYS A 1 73 ? 0.896 -2.473 7.737 1.00 62.16 73 LYS A N 1
ATOM 604 C CA . LYS A 1 73 ? 1.602 -3.507 7.006 1.00 62.16 73 LYS A CA 1
ATOM 605 C C . LYS A 1 73 ? 3.057 -3.075 6.935 1.00 62.16 73 LYS A C 1
ATOM 607 O O . LYS A 1 73 ? 3.491 -2.366 6.036 1.00 62.16 73 LYS A O 1
ATOM 612 N N . ALA A 1 74 ? 3.765 -3.442 7.998 1.00 51.78 74 ALA A N 1
ATOM 613 C CA . ALA A 1 74 ? 5.073 -2.921 8.375 1.00 51.78 74 ALA A CA 1
ATOM 614 C C . ALA A 1 74 ? 6.223 -3.370 7.469 1.00 51.78 74 ALA A C 1
ATOM 616 O O . ALA A 1 74 ? 7.371 -3.240 7.881 1.00 51.78 74 ALA A O 1
ATOM 617 N N . SER A 1 75 ? 5.933 -3.965 6.305 1.00 55.97 75 SER A N 1
ATOM 618 C CA . SER A 1 75 ? 6.883 -4.147 5.211 1.00 55.97 75 SER A CA 1
ATOM 619 C C . SER A 1 75 ? 6.278 -5.004 4.083 1.00 55.97 75 SER A C 1
ATOM 621 O O . SER A 1 75 ? 5.394 -5.835 4.310 1.00 55.97 75 SER A O 1
ATOM 623 N N . PHE A 1 76 ? 6.694 -4.733 2.845 1.00 69.38 76 PHE A N 1
ATOM 624 C CA . PHE A 1 76 ? 6.105 -5.307 1.632 1.00 69.38 76 PHE A CA 1
ATOM 625 C C . PHE A 1 76 ? 7.179 -5.841 0.696 1.00 69.38 76 PHE A C 1
ATOM 627 O O . PHE A 1 76 ? 8.271 -5.271 0.585 1.00 69.38 76 PHE A O 1
ATOM 634 N N . CYS A 1 77 ? 6.837 -6.907 -0.019 1.00 82.38 77 CYS A N 1
ATOM 635 C CA . CYS A 1 77 ? 7.563 -7.255 -1.218 1.00 82.38 77 CYS A CA 1
ATOM 636 C C . CYS A 1 77 ? 6.935 -6.554 -2.426 1.00 82.38 77 CYS A C 1
ATOM 638 O O . CYS A 1 77 ? 5.761 -6.742 -2.699 1.00 82.38 77 CYS A O 1
ATOM 640 N N . LEU A 1 78 ? 7.710 -5.791 -3.188 1.00 88.88 78 LEU A N 1
ATOM 641 C CA . LEU A 1 78 ? 7.192 -5.213 -4.426 1.00 88.88 78 LEU A CA 1
ATOM 642 C C . LEU A 1 78 ? 7.290 -6.243 -5.553 1.00 88.88 78 LEU A C 1
ATOM 644 O O . LEU A 1 78 ? 8.402 -6.625 -5.940 1.00 88.88 78 LEU A O 1
ATOM 648 N N . GLU A 1 79 ? 6.150 -6.685 -6.080 1.00 92.56 79 GLU A N 1
ATOM 649 C CA . GLU A 1 79 ? 6.111 -7.586 -7.232 1.00 92.56 79 GLU A CA 1
ATOM 650 C C . GLU A 1 79 ? 4.958 -7.335 -8.209 1.00 92.56 79 GLU A C 1
ATOM 652 O O . GLU A 1 79 ? 3.901 -6.798 -7.876 1.00 92.56 79 GLU A O 1
ATOM 657 N N . ASP A 1 80 ? 5.138 -7.812 -9.441 1.00 95.44 80 ASP A N 1
ATOM 658 C CA . ASP A 1 80 ? 4.106 -7.767 -10.470 1.00 95.44 80 ASP A CA 1
ATOM 659 C C . ASP A 1 80 ? 3.135 -8.955 -10.305 1.00 95.44 80 ASP A C 1
ATOM 661 O O . ASP A 1 80 ? 3.194 -9.947 -11.041 1.00 95.44 80 ASP A O 1
ATOM 665 N N . THR A 1 81 ? 2.205 -8.875 -9.347 1.00 94.25 81 THR A N 1
ATOM 666 C CA . THR A 1 81 ? 1.206 -9.942 -9.098 1.00 94.25 81 THR A CA 1
ATOM 667 C C . THR A 1 81 ? 0.265 -10.180 -10.281 1.00 94.25 81 THR A C 1
ATOM 669 O O . THR A 1 81 ? -0.187 -11.302 -10.517 1.00 94.25 81 THR A O 1
ATOM 672 N N . SER A 1 82 ? -0.048 -9.129 -11.041 1.00 96.69 82 SER A N 1
ATOM 673 C CA . SER A 1 82 ? -0.824 -9.149 -12.286 1.00 96.69 82 SER A CA 1
ATOM 674 C C . SER A 1 82 ? -0.509 -7.900 -13.108 1.00 96.69 82 SER A C 1
ATOM 676 O O . SER A 1 82 ? 0.013 -6.934 -12.563 1.00 96.69 82 SER A O 1
ATOM 678 N N . CYS A 1 83 ? -0.807 -7.898 -14.408 1.00 97.94 83 CYS A N 1
ATOM 679 C CA . CYS A 1 83 ? -0.619 -6.717 -15.252 1.00 97.94 83 CYS A CA 1
ATOM 680 C C . CYS A 1 83 ? -1.757 -6.572 -16.261 1.00 97.94 83 CYS A C 1
ATOM 682 O O . CYS A 1 83 ? -2.499 -7.526 -16.512 1.00 97.94 83 CYS A O 1
ATOM 684 N N . ASP A 1 84 ? -1.884 -5.373 -16.825 1.00 98.00 84 ASP A N 1
ATOM 685 C CA . ASP A 1 84 ? -2.791 -5.097 -17.934 1.00 98.00 84 ASP A CA 1
ATOM 686 C C . ASP A 1 84 ? -2.472 -5.999 -19.154 1.00 98.00 84 ASP A C 1
ATOM 688 O O . ASP A 1 84 ? -1.336 -6.470 -19.311 1.00 98.00 84 ASP A O 1
ATOM 692 N N . PRO A 1 85 ? -3.449 -6.272 -20.042 1.00 97.44 85 PRO A N 1
ATOM 693 C CA . PRO A 1 85 ? -3.231 -7.117 -21.213 1.00 97.44 85 PRO A CA 1
ATOM 694 C C . PRO A 1 85 ? -2.049 -6.649 -22.073 1.00 97.44 85 PRO A C 1
ATOM 696 O O . PRO A 1 85 ? -1.941 -5.477 -22.422 1.00 97.44 85 PRO A O 1
ATOM 699 N N . GLY A 1 86 ? -1.168 -7.583 -22.437 1.00 95.94 86 GLY A N 1
ATOM 700 C CA . GLY A 1 86 ? 0.033 -7.298 -23.231 1.00 95.94 86 GLY A CA 1
ATOM 701 C C . GLY A 1 86 ? 1.247 -6.825 -22.420 1.00 95.94 86 GLY A C 1
ATOM 702 O O . GLY A 1 86 ? 2.347 -6.788 -22.968 1.00 95.94 86 GLY A O 1
ATOM 703 N N . VAL A 1 87 ? 1.093 -6.536 -21.123 1.00 97.44 87 VAL A N 1
ATOM 704 C CA . VAL A 1 87 ? 2.208 -6.193 -20.230 1.00 97.44 87 VAL A CA 1
ATOM 705 C C . VAL A 1 87 ? 2.770 -7.459 -19.583 1.00 97.44 87 VAL A C 1
ATOM 707 O O . VAL A 1 87 ? 2.041 -8.279 -19.020 1.00 97.44 87 VAL A O 1
ATOM 710 N N . ARG A 1 88 ? 4.094 -7.636 -19.660 1.00 94.69 88 ARG A N 1
ATOM 711 C CA . ARG A 1 88 ? 4.793 -8.778 -19.058 1.00 94.69 88 ARG A CA 1
ATOM 712 C C . ARG A 1 88 ? 5.288 -8.427 -17.654 1.00 94.69 88 ARG A C 1
ATOM 714 O O . ARG A 1 88 ? 5.963 -7.419 -17.477 1.00 94.69 88 ARG A O 1
ATOM 721 N N . ARG A 1 89 ? 5.040 -9.329 -16.700 1.00 95.19 89 ARG A N 1
ATOM 722 C CA . ARG A 1 89 ? 5.609 -9.295 -15.342 1.00 95.19 89 ARG A CA 1
ATOM 723 C C . ARG A 1 89 ? 7.138 -9.374 -15.383 1.00 95.19 89 ARG A C 1
ATOM 725 O O . ARG A 1 89 ? 7.691 -10.183 -16.136 1.00 95.19 89 ARG A O 1
ATOM 732 N N . ARG A 1 90 ? 7.808 -8.567 -14.565 1.00 94.31 90 ARG A N 1
ATOM 733 C CA . ARG A 1 90 ? 9.271 -8.482 -14.449 1.00 94.31 90 ARG A CA 1
ATOM 734 C C . ARG A 1 90 ? 9.763 -8.655 -13.018 1.00 94.31 90 ARG A C 1
ATOM 736 O O . ARG A 1 90 ? 10.817 -9.257 -12.834 1.00 94.31 90 ARG A O 1
ATOM 743 N N . PHE A 1 91 ? 9.017 -8.166 -12.034 1.00 94.31 91 PHE A N 1
ATOM 744 C CA . PHE A 1 91 ? 9.399 -8.228 -10.627 1.00 94.31 91 PHE A CA 1
ATOM 745 C C . PHE A 1 91 ? 8.681 -9.363 -9.905 1.00 94.31 91 PHE A C 1
ATOM 747 O O . PHE A 1 91 ? 7.492 -9.597 -10.125 1.00 94.31 91 PHE A O 1
ATOM 754 N N . ALA A 1 92 ? 9.422 -10.075 -9.058 1.00 90.94 92 ALA A N 1
ATOM 755 C CA . ALA A 1 92 ? 8.913 -11.179 -8.255 1.00 90.94 92 ALA A CA 1
ATOM 756 C C . ALA A 1 92 ? 9.744 -11.313 -6.981 1.00 90.94 92 ALA A C 1
ATOM 758 O O . ALA A 1 92 ? 10.981 -11.343 -7.038 1.00 90.94 92 ALA A O 1
ATOM 759 N N . CYS A 1 93 ? 9.075 -11.488 -5.843 1.00 85.56 93 CYS A N 1
ATOM 760 C CA . CYS A 1 93 ? 9.733 -11.628 -4.540 1.00 85.56 93 CYS A CA 1
ATOM 761 C C . CYS A 1 93 ? 10.745 -12.776 -4.518 1.00 85.56 93 CYS A C 1
ATOM 763 O O . CYS A 1 93 ? 11.829 -12.666 -3.944 1.00 85.56 93 CYS A O 1
ATOM 765 N N . THR A 1 94 ? 10.403 -13.873 -5.196 1.00 84.19 94 THR A N 1
ATOM 766 C CA . THR A 1 94 ? 11.218 -15.091 -5.285 1.00 84.19 94 THR A CA 1
ATOM 767 C C . THR A 1 94 ? 12.407 -14.959 -6.238 1.00 84.19 94 THR A C 1
ATOM 769 O O . THR A 1 94 ? 13.367 -15.720 -6.133 1.00 84.19 94 THR A O 1
ATOM 772 N N . ALA A 1 95 ? 12.381 -13.990 -7.158 1.00 76.94 95 ALA A N 1
ATOM 773 C CA . ALA A 1 95 ? 13.449 -13.753 -8.132 1.00 76.94 95 ALA A CA 1
ATOM 774 C C . ALA A 1 95 ? 14.562 -12.838 -7.591 1.00 76.94 95 ALA A C 1
ATOM 776 O O . ALA A 1 95 ? 15.549 -12.584 -8.279 1.00 76.94 95 ALA A O 1
ATOM 777 N N . HIS A 1 96 ? 14.435 -12.375 -6.344 1.00 73.06 96 HIS A N 1
ATOM 778 C CA . HIS A 1 96 ? 15.352 -11.450 -5.678 1.00 73.06 96 HIS A CA 1
ATOM 779 C C . HIS A 1 96 ? 15.509 -10.066 -6.340 1.00 73.06 96 HIS A C 1
ATOM 781 O O . HIS A 1 96 ? 16.473 -9.344 -6.060 1.00 73.06 96 HIS A O 1
ATOM 787 N N . THR A 1 97 ? 14.564 -9.692 -7.197 1.00 85.69 97 THR A N 1
ATOM 788 C CA . THR A 1 97 ? 14.417 -8.351 -7.767 1.00 85.69 97 THR A CA 1
ATOM 789 C C . THR A 1 97 ? 13.001 -7.882 -7.489 1.00 85.69 97 THR A C 1
ATOM 791 O O . THR A 1 97 ? 12.046 -8.502 -7.960 1.00 85.69 97 THR A O 1
ATOM 794 N N . GLN A 1 98 ? 12.885 -6.804 -6.721 1.00 91.38 98 GLN A N 1
ATOM 795 C CA . GLN A 1 98 ? 11.610 -6.228 -6.315 1.00 91.38 98 GLN A CA 1
ATOM 796 C C . GLN A 1 98 ? 11.372 -4.899 -7.017 1.00 91.38 98 GLN A C 1
ATOM 798 O O . GLN A 1 98 ? 12.315 -4.158 -7.301 1.00 91.38 98 GLN A O 1
ATOM 803 N N . GLY A 1 99 ? 10.105 -4.630 -7.282 1.00 93.56 99 GLY A N 1
ATOM 804 C CA . GLY A 1 99 ? 9.618 -3.438 -7.948 1.00 93.56 99 GLY A CA 1
ATOM 805 C C . GLY A 1 99 ? 8.196 -3.653 -8.447 1.00 93.56 99 GLY A C 1
ATOM 806 O O . GLY A 1 99 ? 7.660 -4.756 -8.369 1.00 93.56 99 GLY A O 1
ATOM 807 N N . LEU A 1 100 ? 7.597 -2.597 -8.977 1.00 95.00 100 LEU A N 1
ATOM 808 C CA . LEU A 1 100 ? 6.297 -2.663 -9.630 1.00 95.00 100 LEU A CA 1
ATOM 809 C C . LEU A 1 100 ? 6.394 -1.982 -10.993 1.00 95.00 100 LEU A C 1
ATOM 811 O O . LEU A 1 100 ? 6.661 -0.782 -11.092 1.00 95.00 100 LEU A O 1
ATOM 815 N N . GLY A 1 101 ? 6.220 -2.758 -12.059 1.00 97.06 101 GLY A N 1
ATOM 816 C CA . GLY A 1 101 ? 6.340 -2.277 -13.431 1.00 97.06 101 GLY A CA 1
ATOM 817 C C . GLY A 1 101 ? 5.138 -1.430 -13.874 1.00 97.06 101 GLY A C 1
ATOM 818 O O . GLY A 1 101 ? 4.026 -1.650 -13.389 1.00 97.06 101 GLY A O 1
ATOM 819 N N . PRO A 1 102 ? 5.310 -0.500 -14.833 1.00 97.69 102 PRO A N 1
ATOM 820 C CA . PRO A 1 102 ? 4.204 0.246 -15.431 1.00 97.69 102 PRO A CA 1
ATOM 821 C C . PRO A 1 102 ? 3.094 -0.671 -15.949 1.00 97.69 102 PRO A C 1
ATOM 823 O O 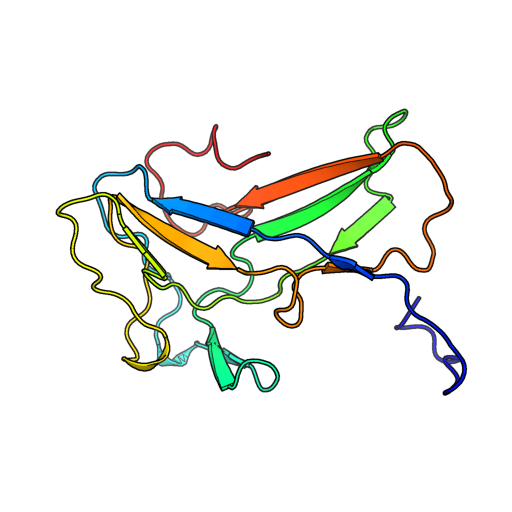. PRO A 1 102 ? 3.361 -1.632 -16.673 1.00 97.69 102 PRO A O 1
ATOM 826 N N . GLY A 1 103 ? 1.845 -0.380 -15.582 1.00 97.69 103 GLY A N 1
ATOM 827 C CA . GLY A 1 103 ? 0.684 -1.190 -15.969 1.00 97.69 103 GLY A CA 1
ATOM 828 C C . GLY A 1 103 ? 0.550 -2.517 -15.212 1.00 97.69 103 GLY A C 1
ATOM 829 O O . GLY A 1 103 ? -0.366 -3.292 -15.499 1.00 97.69 103 GLY A O 1
ATOM 830 N N . CYS A 1 104 ? 1.427 -2.786 -14.243 1.00 98.06 104 CYS A N 1
ATOM 831 C CA . CYS A 1 104 ? 1.309 -3.910 -13.326 1.00 98.06 104 CYS A CA 1
ATOM 832 C C . CYS A 1 104 ? 0.675 -3.495 -11.994 1.00 98.06 104 CYS A C 1
ATOM 834 O O . CYS A 1 104 ? 0.548 -2.312 -11.659 1.00 98.06 104 CYS A O 1
ATOM 836 N N . TYR A 1 105 ? 0.228 -4.507 -11.259 1.00 96.06 105 TYR A N 1
ATOM 837 C CA . TYR A 1 105 ? -0.417 -4.386 -9.965 1.00 96.06 105 TYR A CA 1
ATOM 838 C C . TYR A 1 105 ? 0.318 -5.240 -8.946 1.00 96.06 105 TYR A C 1
ATOM 840 O O . TYR A 1 105 ? 0.650 -6.393 -9.233 1.00 96.06 105 TYR A O 1
ATOM 848 N N . ASP A 1 106 ? 0.450 -4.708 -7.742 1.00 92.62 106 ASP A N 1
ATOM 849 C CA . ASP A 1 106 ? 0.816 -5.461 -6.556 1.00 92.62 106 ASP A CA 1
ATOM 850 C C . ASP A 1 106 ? -0.448 -5.682 -5.713 1.00 92.62 106 ASP A C 1
ATOM 852 O O . ASP A 1 106 ? -1.149 -4.730 -5.355 1.00 92.62 106 ASP A O 1
ATOM 856 N N . THR A 1 107 ? -0.813 -6.944 -5.491 1.00 90.25 107 THR A N 1
ATOM 857 C CA . THR A 1 107 ? -2.096 -7.338 -4.896 1.00 90.25 107 THR A CA 1
ATOM 858 C C . THR A 1 107 ? -1.863 -8.171 -3.651 1.00 90.25 107 THR A C 1
ATOM 860 O O . THR A 1 107 ? -1.382 -9.298 -3.723 1.00 90.25 107 THR A O 1
ATOM 863 N N . TYR A 1 108 ? -2.322 -7.653 -2.519 1.00 85.06 108 TYR A N 1
ATOM 864 C CA . TYR A 1 108 ? -2.313 -8.337 -1.240 1.00 85.06 108 TYR A CA 1
ATOM 865 C C . TYR A 1 108 ? -3.718 -8.776 -0.860 1.00 85.06 108 TYR A C 1
ATOM 867 O O . TYR A 1 108 ? -4.633 -7.970 -0.699 1.00 85.06 108 TYR A O 1
ATOM 875 N N . HIS A 1 109 ? -3.896 -10.080 -0.699 1.00 85.44 109 HIS A N 1
ATOM 876 C CA . HIS A 1 109 ? -5.157 -10.661 -0.265 1.00 85.44 109 HIS A CA 1
ATOM 877 C C . HIS A 1 109 ? -5.365 -10.504 1.252 1.00 85.44 109 HIS A C 1
ATOM 879 O O . HIS A 1 109 ? -4.414 -10.507 2.029 1.00 85.44 109 HIS A O 1
ATOM 885 N N . ALA A 1 110 ? -6.627 -10.431 1.689 1.00 84.94 110 ALA A N 1
ATOM 886 C CA . ALA A 1 110 ? -7.008 -10.238 3.098 1.00 84.94 110 ALA A CA 1
ATOM 887 C C . ALA A 1 110 ? -6.578 -11.384 4.044 1.00 84.94 110 ALA A C 1
ATOM 889 O O . ALA A 1 110 ? -6.544 -11.229 5.268 1.00 84.94 110 ALA A O 1
ATOM 890 N N . ASN A 1 111 ? -6.289 -12.561 3.486 1.00 81.19 111 ASN A N 1
ATOM 891 C CA . ASN A 1 111 ? -5.808 -13.725 4.227 1.00 81.19 111 ASN A CA 1
ATOM 892 C C . ASN A 1 111 ? -4.289 -13.707 4.457 1.00 81.19 111 ASN A C 1
ATOM 894 O O . ASN A 1 111 ? -3.809 -14.545 5.212 1.00 81.19 111 ASN A O 1
ATOM 898 N N . ILE A 1 112 ? -3.546 -12.792 3.827 1.00 76.88 112 ILE A N 1
ATOM 899 C CA . ILE A 1 112 ? -2.104 -12.656 4.045 1.00 76.88 112 ILE A CA 1
ATOM 900 C C . ILE A 1 112 ? -1.865 -12.139 5.463 1.00 76.88 112 ILE A C 1
ATOM 902 O O . ILE A 1 112 ? -2.618 -11.300 5.969 1.00 76.88 112 ILE A O 1
ATOM 906 N N . ASP A 1 113 ? -0.814 -12.644 6.104 1.00 71.19 113 ASP A N 1
ATOM 907 C CA . ASP A 1 113 ? -0.409 -12.152 7.409 1.00 71.19 113 ASP A CA 1
ATOM 908 C C . ASP A 1 113 ? -0.036 -10.653 7.376 1.00 71.19 113 ASP A C 1
ATOM 910 O O . ASP A 1 113 ? 0.274 -10.058 6.338 1.00 71.19 113 ASP A O 1
ATOM 914 N N . CYS A 1 114 ? -0.212 -9.988 8.515 1.00 71.81 114 CYS A N 1
ATOM 915 C CA . CYS A 1 114 ? -0.061 -8.547 8.706 1.00 71.81 114 CYS A CA 1
ATOM 916 C C . CYS A 1 114 ? -0.911 -7.659 7.761 1.00 71.81 114 CYS A C 1
ATOM 918 O O . CYS A 1 114 ? -0.610 -6.481 7.599 1.00 71.81 114 CYS A O 1
ATOM 920 N N . GLN A 1 115 ? -1.975 -8.194 7.139 1.00 79.06 115 GLN A N 1
ATOM 921 C CA . GLN A 1 115 ? -2.949 -7.458 6.313 1.00 79.06 115 GLN A CA 1
ATOM 922 C C . GLN A 1 115 ? -4.222 -7.117 7.114 1.00 79.06 115 GLN A C 1
ATOM 924 O O . GLN A 1 115 ? -5.314 -7.616 6.820 1.00 79.06 115 GLN A O 1
ATOM 929 N N . TRP A 1 116 ? -4.090 -6.322 8.177 1.00 86.00 116 TRP A N 1
ATOM 930 C CA . TRP A 1 116 ? -5.225 -5.930 9.020 1.00 86.00 116 TRP A CA 1
ATOM 931 C C . TRP A 1 116 ? -4.953 -4.691 9.871 1.00 86.00 116 TRP A C 1
ATOM 933 O O . TRP A 1 116 ? -3.804 -4.355 10.151 1.00 86.00 116 TRP A O 1
ATOM 943 N N . ILE A 1 117 ? -6.035 -4.077 10.351 1.00 90.50 117 ILE A N 1
ATOM 944 C CA . ILE A 1 117 ? -6.023 -3.178 11.511 1.00 90.50 117 ILE A CA 1
ATOM 945 C C . ILE A 1 117 ? -6.511 -3.981 12.725 1.00 90.50 117 ILE A C 1
ATOM 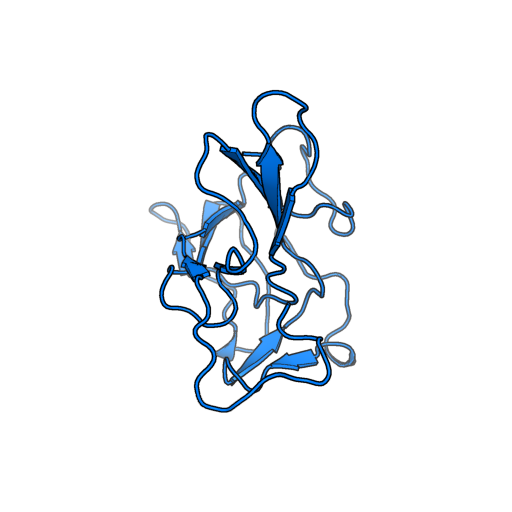947 O O . ILE A 1 117 ? -7.532 -4.670 12.644 1.00 90.50 117 ILE A O 1
ATOM 951 N N . ASP A 1 118 ? -5.778 -3.926 13.838 1.00 89.88 118 ASP A N 1
ATOM 952 C CA . ASP A 1 118 ? -6.238 -4.487 15.113 1.00 89.88 118 ASP A CA 1
ATOM 953 C C . ASP A 1 118 ? -7.276 -3.534 15.721 1.00 89.88 118 ASP A C 1
ATOM 955 O O . ASP A 1 118 ? -6.955 -2.404 16.083 1.00 89.88 118 ASP A O 1
ATOM 959 N N . ILE A 1 119 ? -8.531 -3.979 15.781 1.00 92.94 119 ILE A N 1
ATOM 960 C CA . ILE A 1 119 ? -9.675 -3.196 16.264 1.00 92.94 119 ILE A CA 1
ATOM 961 C C . ILE A 1 119 ? -10.225 -3.751 17.582 1.00 92.94 119 ILE A C 1
ATOM 963 O O . ILE A 1 119 ? -11.370 -3.491 17.933 1.00 92.94 119 ILE A O 1
ATOM 967 N N . THR A 1 120 ? -9.421 -4.528 18.314 1.00 90.44 120 THR A N 1
ATOM 968 C CA . THR A 1 120 ? -9.845 -5.189 19.561 1.00 90.44 120 THR A CA 1
ATOM 969 C C . THR A 1 120 ? -10.396 -4.200 20.592 1.00 90.44 120 THR A C 1
ATOM 971 O O . THR A 1 120 ? -11.376 -4.504 21.266 1.00 90.44 120 THR A O 1
ATOM 974 N N . ASP A 1 121 ? -9.799 -3.008 20.677 1.00 89.31 121 ASP A N 1
ATOM 975 C CA . ASP A 1 121 ? -10.176 -1.964 21.638 1.00 89.31 121 ASP A CA 1
ATOM 976 C C . ASP A 1 121 ? -11.071 -0.864 21.012 1.00 89.31 121 ASP A C 1
ATOM 978 O O . ASP A 1 121 ? -11.355 0.144 21.662 1.00 89.31 121 ASP A O 1
ATOM 982 N N . VAL A 1 122 ? -11.513 -1.025 19.755 1.00 92.50 122 VAL A N 1
ATOM 983 C CA . VAL A 1 122 ? -12.351 -0.035 19.053 1.00 92.50 122 VAL A CA 1
ATOM 984 C C . VAL A 1 122 ? -13.832 -0.357 19.294 1.00 92.50 122 VAL A C 1
ATOM 986 O O . VAL A 1 122 ? -14.281 -1.453 18.946 1.00 92.50 122 VAL A O 1
ATOM 989 N N . PRO A 1 123 ? -14.620 0.560 19.885 1.00 93.81 123 PRO A N 1
ATOM 990 C CA . PRO A 1 123 ? -16.039 0.322 20.116 1.00 93.81 123 PRO A CA 1
ATOM 991 C C . PRO A 1 123 ? -16.828 0.271 18.793 1.00 93.81 123 PRO A C 1
ATOM 993 O O . PRO A 1 123 ? -16.381 0.799 17.779 1.00 93.81 123 PRO A O 1
ATOM 996 N N . PRO A 1 124 ? -18.028 -0.335 18.772 1.00 94.94 124 PRO A N 1
ATOM 997 C CA . PRO A 1 124 ? -18.903 -0.265 17.606 1.00 94.94 124 PRO A CA 1
ATOM 998 C C . PRO A 1 124 ? -19.281 1.183 17.262 1.00 94.94 124 PRO A C 1
ATOM 1000 O O . PRO A 1 124 ? -19.640 1.960 18.147 1.00 94.94 124 PRO A O 1
ATOM 1003 N N . GLY A 1 125 ? -19.258 1.518 15.974 1.00 94.69 125 GLY A N 1
ATOM 1004 C CA . GLY A 1 125 ? -19.543 2.859 15.473 1.00 94.69 125 GLY A CA 1
ATOM 1005 C C . GLY A 1 125 ? -19.293 2.971 13.972 1.00 94.69 125 GLY A C 1
ATOM 1006 O O . GLY A 1 125 ? -18.949 1.984 13.317 1.00 94.69 125 GLY A O 1
ATOM 1007 N N . ASP A 1 126 ? -19.461 4.182 13.449 1.00 96.44 126 ASP A N 1
ATOM 1008 C CA . ASP A 1 126 ? -19.179 4.511 12.055 1.00 96.44 126 ASP A CA 1
ATOM 1009 C C . ASP A 1 126 ? -17.763 5.084 11.930 1.00 96.44 126 ASP A C 1
ATOM 1011 O O . ASP A 1 126 ? -17.399 6.060 12.589 1.00 96.44 126 ASP A O 1
ATOM 1015 N N . TYR A 1 127 ? -16.965 4.476 11.056 1.00 96.44 127 TYR A N 1
ATOM 1016 C CA . TYR A 1 127 ? -15.556 4.804 10.869 1.00 96.44 127 TYR A CA 1
ATOM 1017 C C . TYR A 1 127 ? -15.213 4.923 9.388 1.00 96.44 127 TYR A C 1
ATOM 1019 O O . TYR A 1 127 ? -15.860 4.322 8.529 1.00 96.44 127 TYR A O 1
ATOM 1027 N N . ILE A 1 128 ? -14.152 5.666 9.097 1.00 96.25 128 ILE A N 1
ATOM 1028 C CA . ILE A 1 128 ? -13.544 5.759 7.772 1.00 96.25 128 ILE A CA 1
ATOM 1029 C C . ILE A 1 128 ? -12.274 4.910 7.786 1.00 96.25 128 ILE A C 1
ATOM 1031 O O . ILE A 1 128 ? -11.371 5.150 8.587 1.00 96.25 128 ILE A O 1
ATOM 1035 N N . LEU A 1 129 ? -12.199 3.921 6.896 1.00 94.31 129 LEU A N 1
ATOM 1036 C CA . LEU A 1 129 ? -10.944 3.245 6.581 1.00 94.31 129 LEU A CA 1
ATOM 1037 C C . LEU A 1 129 ? -10.183 4.118 5.589 1.00 94.31 129 LEU A C 1
ATOM 1039 O O . LEU A 1 129 ? -10.657 4.304 4.472 1.00 94.31 129 LEU A O 1
ATOM 1043 N N . LYS A 1 130 ? -9.021 4.619 5.999 1.00 94.00 130 LYS A N 1
ATOM 1044 C CA . LYS A 1 130 ? -8.115 5.379 5.146 1.00 94.00 130 LYS A CA 1
ATOM 1045 C C . LYS A 1 130 ? -6.892 4.533 4.813 1.00 94.00 130 LYS A C 1
ATOM 1047 O O . LYS A 1 130 ? -6.247 3.984 5.710 1.00 94.00 130 LYS A O 1
ATOM 1052 N N . VAL A 1 131 ? -6.555 4.447 3.530 1.00 91.94 131 VAL A N 1
ATOM 1053 C CA . VAL A 1 131 ? -5.351 3.754 3.054 1.00 91.94 131 VAL A CA 1
ATOM 1054 C C . VAL A 1 131 ? -4.478 4.735 2.290 1.00 91.94 131 VAL A C 1
ATOM 1056 O O . VAL A 1 131 ? -4.902 5.264 1.268 1.00 91.94 131 VAL A O 1
ATOM 1059 N N . THR A 1 132 ? -3.241 4.927 2.745 1.00 92.75 132 THR A N 1
ATOM 1060 C CA . THR A 1 132 ? -2.262 5.788 2.064 1.00 92.75 132 THR A CA 1
ATOM 1061 C C . THR A 1 132 ? -1.094 4.950 1.558 1.00 92.75 132 THR A C 1
ATOM 1063 O O . THR A 1 132 ? -0.416 4.299 2.352 1.00 92.75 132 THR A O 1
ATOM 1066 N N . VAL A 1 133 ? -0.832 4.972 0.252 1.00 91.69 133 VAL A N 1
ATOM 1067 C CA . VAL A 1 133 ? 0.326 4.327 -0.393 1.00 91.69 133 VAL A CA 1
ATOM 1068 C C . VAL A 1 133 ? 1.511 5.294 -0.437 1.00 91.69 133 VAL A C 1
ATOM 1070 O O . VAL A 1 133 ? 1.329 6.493 -0.617 1.00 91.69 133 VAL A O 1
ATOM 1073 N N . ASN A 1 134 ? 2.730 4.780 -0.250 1.00 90.44 134 ASN A N 1
ATOM 1074 C CA . ASN A 1 134 ? 3.972 5.557 -0.190 1.00 90.44 134 ASN A CA 1
ATOM 1075 C C . ASN A 1 134 ? 3.839 6.829 0.687 1.00 90.44 134 ASN A C 1
ATOM 1077 O O . ASN A 1 134 ? 4.134 7.938 0.238 1.00 90.44 134 ASN A O 1
ATOM 1081 N N . PRO A 1 135 ? 3.373 6.696 1.946 1.00 89.38 135 PRO A N 1
ATOM 1082 C CA . PRO A 1 135 ? 2.962 7.834 2.777 1.00 89.38 135 PRO A CA 1
ATOM 1083 C C . PRO A 1 135 ? 4.108 8.802 3.092 1.00 89.38 135 PRO A C 1
ATOM 1085 O O . PRO A 1 135 ? 3.895 10.003 3.229 1.00 89.38 135 PRO A O 1
ATOM 1088 N N . SER A 1 136 ? 5.336 8.290 3.193 1.00 88.88 136 SER A N 1
ATOM 1089 C CA . SER A 1 136 ? 6.538 9.098 3.425 1.00 88.88 136 SER A CA 1
ATOM 1090 C C . SER A 1 136 ? 7.140 9.674 2.141 1.00 88.88 136 SER A C 1
ATOM 1092 O O . SER A 1 136 ? 8.174 10.332 2.218 1.00 88.88 136 SER A O 1
ATOM 1094 N N . GLN A 1 137 ? 6.529 9.405 0.978 1.00 91.38 137 GLN A N 1
ATOM 1095 C CA . GLN A 1 137 ? 6.972 9.863 -0.344 1.00 91.38 137 GLN A CA 1
ATOM 1096 C C . GLN A 1 137 ? 8.454 9.577 -0.605 1.00 91.38 137 GLN A C 1
ATOM 1098 O O . GLN A 1 137 ? 9.166 10.370 -1.221 1.00 91.38 137 GLN A O 1
ATOM 1103 N N . LEU A 1 138 ? 8.939 8.444 -0.087 1.00 88.31 138 LEU A N 1
ATOM 1104 C CA . LEU A 1 138 ? 10.336 8.072 -0.243 1.00 88.31 138 LEU A CA 1
ATOM 1105 C C . LEU A 1 138 ? 10.589 7.809 -1.724 1.00 88.31 138 LEU A C 1
ATOM 1107 O O . LEU A 1 138 ? 11.488 8.403 -2.312 1.00 88.31 138 LEU A O 1
ATOM 1111 N N . VAL A 1 139 ? 9.769 6.956 -2.341 1.00 90.19 139 VAL A N 1
ATOM 1112 C CA . VAL A 1 139 ? 9.877 6.661 -3.773 1.00 90.19 139 VAL A CA 1
ATOM 1113 C C . VAL A 1 139 ? 9.226 7.796 -4.561 1.00 90.19 139 VAL A C 1
ATOM 1115 O O . VAL A 1 139 ? 8.149 8.264 -4.203 1.00 90.19 139 VAL A O 1
ATOM 1118 N N . GLN A 1 140 ? 9.887 8.260 -5.619 1.00 92.75 140 GLN A N 1
ATOM 1119 C CA . GLN A 1 140 ? 9.358 9.326 -6.467 1.00 92.75 140 GLN A CA 1
ATOM 1120 C C . GLN A 1 140 ? 8.226 8.804 -7.352 1.00 92.75 140 GLN A C 1
ATOM 1122 O O . GLN A 1 140 ? 8.367 7.770 -8.004 1.00 92.75 140 GLN A O 1
ATOM 1127 N N . GLU A 1 141 ? 7.138 9.562 -7.414 1.00 95.06 141 GLU A N 1
ATOM 1128 C CA . GLU A 1 141 ? 5.972 9.277 -8.243 1.00 95.06 141 GLU A CA 1
ATOM 1129 C C . GLU A 1 141 ? 5.645 10.501 -9.102 1.00 95.06 141 GLU A C 1
ATOM 1131 O O . GLU A 1 141 ? 5.996 11.633 -8.767 1.00 95.06 141 GLU A O 1
ATOM 1136 N N . SER A 1 142 ? 4.991 10.286 -10.244 1.00 96.44 142 SER A N 1
ATOM 1137 C CA . SER A 1 142 ? 4.567 11.387 -11.120 1.00 96.44 142 SER A CA 1
ATOM 1138 C C . SER A 1 142 ? 3.395 12.190 -10.551 1.00 96.44 142 SER A C 1
ATOM 1140 O O . SER A 1 142 ? 3.167 13.320 -10.974 1.00 96.44 142 SER A O 1
ATOM 1142 N N . ASP A 1 143 ? 2.639 11.587 -9.638 1.00 95.81 143 ASP A N 1
ATOM 1143 C CA . ASP A 1 143 ? 1.480 12.158 -8.969 1.00 95.81 143 ASP A CA 1
ATOM 1144 C C . ASP A 1 143 ? 1.372 11.499 -7.590 1.00 95.81 143 ASP A C 1
ATOM 1146 O O . ASP A 1 143 ? 1.444 10.280 -7.504 1.00 95.81 143 ASP A O 1
ATOM 1150 N N . PHE A 1 144 ? 1.250 12.303 -6.535 1.00 95.88 144 PHE A N 1
ATOM 1151 C CA . PHE A 1 144 ? 1.023 11.831 -5.164 1.00 95.88 144 PHE A CA 1
ATOM 1152 C C . PHE A 1 144 ? -0.415 12.103 -4.695 1.00 95.88 144 PHE A C 1
ATOM 1154 O O . PHE A 1 144 ? -0.796 11.714 -3.592 1.00 95.88 144 PHE A O 1
ATOM 1161 N N . SER A 1 145 ? -1.223 12.812 -5.494 1.00 96.31 145 SER A N 1
ATOM 1162 C CA . SER A 1 145 ? -2.591 13.202 -5.129 1.00 96.31 145 SER A CA 1
ATOM 1163 C C . SER A 1 145 ? -3.588 12.041 -5.182 1.00 96.31 145 SER A C 1
ATOM 1165 O O . SER A 1 145 ? -4.687 12.146 -4.642 1.00 96.31 145 SER A O 1
ATOM 1167 N N . ASN A 1 146 ? -3.194 10.923 -5.792 1.00 95.06 146 ASN A N 1
ATOM 1168 C CA . ASN A 1 146 ? -3.964 9.690 -5.936 1.00 95.06 146 ASN A CA 1
ATOM 1169 C C . ASN A 1 146 ? -3.477 8.556 -5.008 1.00 95.06 146 ASN A C 1
ATOM 1171 O O . ASN A 1 146 ? -3.869 7.404 -5.200 1.00 95.06 146 ASN A O 1
ATOM 1175 N N . ASN A 1 147 ? -2.646 8.865 -4.007 1.00 93.25 147 ASN A N 1
ATOM 1176 C CA . ASN A 1 147 ? -2.092 7.870 -3.083 1.00 93.25 147 ASN A CA 1
ATOM 1177 C C . ASN A 1 147 ? -3.030 7.510 -1.924 1.00 93.25 147 ASN A C 1
ATOM 1179 O O . ASN A 1 147 ? -2.711 6.598 -1.159 1.00 93.25 147 ASN A O 1
ATOM 1183 N N . GLU A 1 148 ? -4.153 8.214 -1.773 1.00 92.81 148 GLU A N 1
ATOM 1184 C CA . GLU A 1 148 ? -5.096 8.023 -0.672 1.00 92.81 148 GLU A CA 1
ATOM 1185 C C . GLU A 1 148 ? -6.451 7.513 -1.172 1.00 92.81 148 GLU A C 1
ATOM 1187 O O . GLU A 1 148 ? -7.022 8.062 -2.118 1.00 92.81 148 GLU A O 1
ATOM 1192 N N . LEU A 1 149 ? -6.952 6.469 -0.507 1.00 87.25 149 LEU A N 1
ATOM 1193 C CA . LEU A 1 149 ? -8.328 5.979 -0.589 1.00 87.25 149 LEU A CA 1
ATOM 1194 C C . LEU A 1 149 ? -9.033 6.197 0.751 1.00 87.25 149 LEU A C 1
ATOM 1196 O O . LEU A 1 149 ? -8.397 5.898 1.793 1.00 87.25 149 LEU A O 1
#

pLDDT: mean 86.31, std 11.56, range [51.78, 98.06]

Foldseek 3Di:
DVPDPPDDPPDDWDWAFDKDKDAQQDQFKFAQPAPLVPWDQDPQQRFTFRDQAQKWKFKAAPPPRDTPWTAGPRTDFAFQPDFDPPDDTDADRVVSGGIHGHRGMDMGGRPRPSRTITCRVPDDDDIDIKMFGCNVCPTPDPDRPPRID

InterPro domains:
  IPR001695 Lysyl oxidase [PF01186] (8-148)
  IPR001695 Lysyl oxidase [PR00074] (21-42)
  IPR001695 Lysyl oxidase [PR00074] (43-63)
  IPR001695 Lysyl oxidase [PR00074] (68-89)
  IPR001695 Lysyl oxidase [PR00074] (91-113)
  IPR001695 Lysyl oxidase [PR00074] (114-133)
  IPR001695 Lysyl oxidase [PR00074] (134-149)
  IPR013783 Immunoglobulin-like fold [G3DSA:2.60.40.10] (15-149)
  IPR019828 Lysyl oxidase, conserved site [PS00926] (39-52)